Protein AF-A0A2D6QDE5-F1 (afdb_monomer)

Radius of gyration: 16.66 Å; Cα contacts (8 Å, |Δi|>4): 414; chains: 1; bounding box: 38×35×53 Å

Secondary structure (DSSP, 8-state):
------SSS--EEEEEEEEEEEEEEPPP-TTSEEEEEEEEEEES-SS---SSS--EEEEEEEEEEEEEEE-S--BTTBEEEEEEEEEEEEEEEESSTTSPPEEEEEEEEEEEEEEEETTEEEEEEEEEEEEEEETTTEEEEEEEEEEEEEEEEE-

pLDDT: mean 75.13, std 19.08, range [24.75, 96.81]

Solvent-accessible surface area (backbone atoms only — not comparable to full-atom values): 8007 Å² total; per-residue (Å²): 137,86,90,80,80,76,98,70,83,63,75,52,61,40,51,66,35,72,28,39,33,47,31,42,36,44,69,68,44,98,82,32,40,23,47,37,38,35,44,32,42,27,75,53,71,89,51,60,52,84,71,98,57,65,35,52,42,57,36,38,41,37,41,34,44,35,41,34,35,42,52,88,63,65,60,95,64,45,41,39,34,42,32,42,38,42,30,43,38,36,42,33,37,20,72,39,92,92,50,80,64,47,69,35,64,29,58,21,46,31,43,34,42,34,40,31,45,87,47,41,35,40,33,43,34,41,34,35,80,18,67,31,60,41,93,88,76,40,75,30,59,39,36,44,36,34,30,36,48,31,42,51,46,80,103

Nearest PDB structures (foldseek):
  1nqg-assembly1_A  TM=3.562E-01  e=5.447E+00  Escherichia coli
  3m8d-assembly1_A  TM=2.987E-01  e=7.776E+00  Escherichia coli

Sequence (155 aa):
MFGVQDGSHGDVSAIARPVTGINLLGKECKSGLQGAVSLYLSGQDFGGLNEGNVTTDTSSLSATTGMRWNTSITDGAARPFIGAGLALQHLDIEFSPGVASEESSAIGLYLEIGVRFGDVHLACRRIGGMDMEFATTGEVAAVLDQFLVGWTLGF

Mean predicted aligned error: 9.73 Å

Structure (mmCIF, N/CA/C/O backbone):
data_AF-A0A2D6QDE5-F1
#
_entry.id   AF-A0A2D6QDE5-F1
#
loop_
_atom_site.group_PDB
_atom_site.id
_atom_site.type_symbol
_atom_site.label_atom_id
_atom_site.label_alt_id
_atom_site.label_comp_id
_atom_site.label_asym_id
_atom_site.label_entity_id
_atom_site.label_seq_id
_atom_site.pdbx_PDB_ins_code
_atom_site.Cartn_x
_atom_site.Cartn_y
_atom_site.Cartn_z
_atom_site.occupancy
_atom_site.B_iso_or_equiv
_atom_site.auth_seq_id
_atom_site.auth_comp_id
_atom_site.auth_asym_id
_atom_site.auth_atom_id
_atom_site.pdbx_PDB_model_num
ATOM 1 N N . MET A 1 1 ? -6.553 21.032 -7.235 1.00 26.62 1 MET A N 1
ATOM 2 C CA . MET A 1 1 ? -5.586 21.769 -6.399 1.00 26.62 1 MET A CA 1
ATOM 3 C C . MET A 1 1 ? -4.265 21.022 -6.509 1.00 26.62 1 MET A C 1
ATOM 5 O O . MET A 1 1 ? -4.209 19.889 -6.066 1.00 26.62 1 MET A O 1
ATOM 9 N N . PHE A 1 2 ? -3.323 21.634 -7.234 1.00 25.39 2 PHE A N 1
ATOM 10 C CA . PHE A 1 2 ? -1.879 21.375 -7.378 1.00 25.39 2 PHE A CA 1
ATOM 11 C C . PHE A 1 2 ? -1.371 19.924 -7.478 1.00 25.39 2 PHE A C 1
ATOM 13 O O . PHE A 1 2 ? -0.931 19.347 -6.493 1.00 25.39 2 PHE A O 1
ATOM 20 N N . GLY A 1 3 ? -1.314 19.405 -8.708 1.00 24.75 3 GLY A N 1
ATOM 21 C CA . GLY A 1 3 ? -0.182 18.585 -9.141 1.00 24.75 3 GLY A CA 1
ATOM 22 C C . GLY A 1 3 ? 0.759 19.507 -9.910 1.00 24.75 3 GLY A C 1
ATOM 23 O O . GLY A 1 3 ? 0.471 19.859 -11.049 1.00 24.75 3 GLY A O 1
ATOM 24 N N . VAL A 1 4 ? 1.799 20.000 -9.244 1.00 31.61 4 VAL A N 1
ATOM 25 C CA . VAL A 1 4 ? 2.963 20.598 -9.904 1.00 31.61 4 VAL A CA 1
ATOM 26 C C . VAL A 1 4 ? 4.103 19.652 -9.587 1.00 31.61 4 VAL A C 1
ATOM 28 O O . VAL A 1 4 ? 4.432 19.483 -8.415 1.00 31.61 4 VAL A O 1
ATOM 31 N N . GLN A 1 5 ? 4.672 19.043 -10.617 1.00 37.34 5 GLN A N 1
ATOM 32 C CA . GLN A 1 5 ? 6.009 18.481 -10.547 1.00 37.34 5 GLN A CA 1
ATOM 33 C C . GLN A 1 5 ? 6.827 19.163 -11.637 1.00 37.34 5 GLN A C 1
ATOM 35 O O . GLN A 1 5 ? 6.379 19.315 -12.771 1.00 37.34 5 GLN A O 1
ATOM 40 N N . ASP A 1 6 ? 7.949 19.718 -11.194 1.00 34.03 6 ASP A N 1
ATOM 41 C CA . ASP A 1 6 ? 8.924 20.448 -11.987 1.00 34.03 6 ASP A CA 1
ATOM 42 C C . ASP A 1 6 ? 9.722 19.432 -12.807 1.00 34.03 6 ASP A C 1
ATOM 44 O O . ASP A 1 6 ? 10.208 18.441 -12.261 1.00 34.03 6 ASP A O 1
ATOM 48 N N . GLY A 1 7 ? 9.812 19.665 -14.115 1.00 36.09 7 GLY A N 1
ATOM 49 C CA . GLY A 1 7 ? 10.424 18.787 -15.109 1.00 36.09 7 GLY A CA 1
ATOM 50 C C . GLY A 1 7 ? 11.948 18.723 -15.009 1.00 36.09 7 GLY A C 1
ATOM 51 O O . GLY A 1 7 ? 12.652 19.001 -15.980 1.00 36.09 7 GLY A O 1
ATOM 52 N N . SER A 1 8 ? 12.482 18.340 -13.850 1.00 33.78 8 SER A N 1
ATOM 53 C CA . SER A 1 8 ? 13.897 18.020 -13.697 1.00 33.78 8 SER A CA 1
ATOM 54 C C . SER A 1 8 ? 14.070 16.718 -12.914 1.00 33.78 8 SER A C 1
ATOM 56 O O . SER A 1 8 ? 13.897 16.668 -11.705 1.00 33.78 8 SER A O 1
ATOM 58 N N . HIS A 1 9 ? 14.433 15.668 -13.655 1.00 35.47 9 HIS A N 1
ATOM 59 C CA . HIS A 1 9 ? 14.906 14.364 -13.179 1.00 35.47 9 HIS A CA 1
ATOM 60 C C . HIS A 1 9 ? 13.882 13.448 -12.478 1.00 35.47 9 HIS A C 1
ATOM 62 O O . HIS A 1 9 ? 13.816 13.383 -11.260 1.00 35.47 9 HIS A O 1
ATOM 68 N N . GLY A 1 10 ? 13.200 12.612 -13.270 1.00 39.09 10 GLY A N 1
ATOM 69 C CA . GLY A 1 10 ? 12.924 11.217 -12.884 1.00 39.09 10 GLY A CA 1
ATOM 70 C C . GLY A 1 10 ? 11.825 10.947 -11.855 1.00 39.09 10 GLY A C 1
ATOM 71 O O . GLY A 1 10 ? 11.669 9.796 -11.459 1.00 39.09 10 GLY A O 1
ATOM 72 N N . ASP A 1 11 ? 11.044 11.944 -11.451 1.00 39.59 11 ASP A N 1
ATOM 73 C CA . ASP A 1 11 ? 9.929 11.729 -10.533 1.00 39.59 11 ASP A CA 1
ATOM 74 C C . ASP A 1 11 ? 8.745 11.042 -11.240 1.00 39.59 11 ASP A C 1
ATOM 76 O O . ASP A 1 11 ? 7.884 11.670 -11.857 1.00 39.59 11 ASP A O 1
ATOM 80 N N . VAL A 1 12 ? 8.678 9.719 -11.116 1.00 46.12 12 VAL A N 1
ATOM 81 C CA . VAL A 1 12 ? 7.527 8.919 -11.544 1.00 46.12 12 VAL A CA 1
ATOM 82 C C . VAL A 1 12 ? 6.446 9.024 -10.464 1.00 46.12 12 VAL A C 1
ATOM 84 O O . VAL A 1 12 ? 6.412 8.210 -9.543 1.00 46.12 12 VAL A O 1
ATOM 87 N N . SER A 1 13 ? 5.576 10.041 -10.532 1.00 43.25 13 SER A N 1
ATOM 88 C CA . SER A 1 13 ? 4.377 10.108 -9.684 1.00 43.25 13 SER A CA 1
ATOM 89 C C . SER A 1 13 ? 3.215 9.372 -10.349 1.00 43.25 13 SER A C 1
ATOM 91 O O . SER A 1 13 ? 2.567 9.846 -11.281 1.00 43.25 13 SER A O 1
ATOM 93 N N . ALA A 1 14 ? 2.948 8.158 -9.874 1.00 45.97 14 ALA A N 1
ATOM 94 C CA . ALA A 1 14 ? 1.769 7.421 -10.301 1.00 45.97 14 ALA A CA 1
ATOM 95 C C . ALA A 1 14 ? 0.510 8.024 -9.669 1.00 45.97 14 ALA A C 1
ATOM 97 O O . ALA A 1 14 ? 0.407 8.128 -8.445 1.00 45.97 14 ALA A O 1
ATOM 98 N N . ILE A 1 15 ? -0.464 8.393 -10.508 1.00 47.59 15 ILE A N 1
ATOM 99 C CA . ILE A 1 15 ? -1.834 8.695 -10.081 1.00 47.59 15 ILE A CA 1
ATOM 100 C C . ILE A 1 15 ? -2.339 7.523 -9.227 1.00 47.59 15 ILE A C 1
ATOM 102 O O . ILE A 1 15 ? -2.069 6.366 -9.543 1.00 47.59 15 ILE A O 1
ATOM 106 N N . ALA A 1 16 ? -3.051 7.836 -8.138 1.00 53.41 16 ALA A N 1
ATOM 107 C CA . ALA A 1 16 ? -3.539 6.886 -7.137 1.00 53.41 16 ALA A CA 1
ATOM 108 C C . ALA A 1 16 ? -4.070 5.578 -7.761 1.00 53.41 16 ALA A C 1
ATOM 110 O O . ALA A 1 16 ? -5.191 5.531 -8.270 1.00 53.41 16 ALA A O 1
ATOM 111 N N . ARG A 1 17 ? -3.264 4.509 -7.710 1.00 63.62 17 ARG A N 1
ATOM 112 C CA . ARG A 1 17 ? -3.593 3.215 -8.333 1.00 63.62 17 ARG A CA 1
ATOM 113 C C . ARG A 1 17 ? -4.556 2.430 -7.439 1.00 63.62 17 ARG A C 1
ATOM 115 O O . ARG A 1 17 ? -4.223 2.261 -6.265 1.00 63.62 17 ARG A O 1
ATOM 122 N N . PRO A 1 18 ? -5.706 1.923 -7.920 1.00 65.94 18 PRO A N 1
ATOM 123 C CA . PRO A 1 18 ? -6.541 1.032 -7.131 1.00 65.94 18 PRO A CA 1
ATOM 124 C C . PRO A 1 18 ? -5.850 -0.327 -6.990 1.00 65.94 18 PRO A C 1
ATOM 126 O O . PRO A 1 18 ? -5.707 -1.071 -7.953 1.00 65.94 18 PRO A O 1
ATOM 129 N N . VAL A 1 19 ? -5.432 -0.664 -5.777 1.00 76.62 19 VAL A N 1
ATOM 130 C CA . VAL A 1 19 ? -4.803 -1.940 -5.449 1.00 76.62 19 VAL A CA 1
ATOM 131 C C . VAL A 1 19 ? -5.746 -2.714 -4.540 1.00 76.62 19 VAL A C 1
ATOM 133 O O . VAL A 1 19 ? -6.263 -2.175 -3.556 1.00 76.62 19 VAL A O 1
ATOM 136 N N . THR A 1 20 ? -5.985 -3.985 -4.858 1.00 84.12 20 THR A N 1
ATOM 137 C CA . THR A 1 20 ? -6.841 -4.849 -4.044 1.00 84.12 20 THR A CA 1
ATOM 138 C C . THR A 1 20 ? -6.040 -5.911 -3.322 1.00 84.12 20 THR A C 1
ATOM 140 O O . THR A 1 20 ? -5.025 -6.381 -3.829 1.00 84.12 20 THR A O 1
ATOM 143 N N . GLY A 1 21 ? -6.441 -6.269 -2.105 1.00 87.94 21 GLY A N 1
ATOM 144 C CA . GLY A 1 21 ? -5.593 -7.128 -1.298 1.00 87.94 21 GLY A CA 1
ATOM 145 C C . GLY A 1 21 ? -6.197 -7.674 -0.022 1.00 87.94 21 GLY A C 1
ATOM 146 O O . GLY A 1 21 ? -7.342 -7.402 0.351 1.00 87.94 21 GLY A O 1
ATOM 147 N N . ILE A 1 22 ? -5.365 -8.452 0.656 1.00 89.69 22 ILE A N 1
ATOM 148 C CA . ILE A 1 22 ? -5.643 -9.030 1.964 1.00 89.69 22 ILE A CA 1
ATOM 149 C C . ILE A 1 22 ? -4.719 -8.362 2.970 1.00 89.69 22 ILE A C 1
ATOM 151 O O . ILE A 1 22 ? -3.531 -8.152 2.723 1.00 89.69 22 ILE A O 1
ATOM 155 N N . ASN A 1 23 ? -5.275 -8.050 4.129 1.00 89.81 23 ASN A N 1
ATOM 156 C CA . ASN A 1 23 ? -4.557 -7.485 5.245 1.00 89.81 23 ASN A CA 1
ATOM 157 C C . ASN A 1 23 ? -4.773 -8.343 6.494 1.00 89.81 23 ASN A C 1
ATOM 159 O O . ASN A 1 23 ? -5.903 -8.602 6.901 1.00 89.81 23 ASN A O 1
ATOM 163 N N . LEU A 1 24 ? -3.679 -8.757 7.109 1.00 89.44 24 LEU A N 1
ATOM 164 C CA . LEU A 1 24 ? -3.636 -9.508 8.347 1.00 89.44 24 LEU A CA 1
ATOM 165 C C . LEU A 1 24 ? -3.327 -8.532 9.481 1.00 89.44 24 LEU A C 1
ATOM 167 O O . LEU A 1 24 ? -2.264 -7.906 9.500 1.00 89.44 24 LEU A O 1
ATOM 171 N N . LEU A 1 25 ? -4.261 -8.393 10.420 1.00 89.50 25 LEU A N 1
ATOM 172 C CA . LEU A 1 25 ? -4.090 -7.524 11.583 1.00 89.50 25 LEU A CA 1
ATOM 173 C C . LEU A 1 25 ? -3.827 -8.352 12.829 1.00 89.50 25 LEU A C 1
ATOM 175 O O . LEU A 1 25 ? -4.593 -9.258 13.150 1.00 89.50 25 LEU A O 1
ATOM 179 N N . GLY A 1 26 ? -2.767 -7.986 13.543 1.00 87.69 26 GLY A N 1
ATOM 180 C CA . GLY A 1 26 ? -2.507 -8.511 14.873 1.00 87.69 26 GLY A CA 1
ATOM 181 C C . GLY A 1 26 ? -3.468 -7.935 15.912 1.00 87.69 26 GLY A C 1
ATOM 182 O O . GLY A 1 26 ? -4.225 -6.993 15.662 1.00 87.69 26 GLY A O 1
ATOM 183 N N . LYS A 1 27 ? -3.393 -8.481 17.126 1.00 88.38 27 LYS A N 1
ATOM 184 C CA . LYS A 1 27 ? -4.219 -8.038 18.249 1.00 88.38 27 LYS A CA 1
ATOM 185 C C . LYS A 1 27 ? -4.014 -6.554 18.559 1.00 88.38 27 LYS A C 1
ATOM 187 O O . LYS A 1 27 ? -2.900 -6.105 18.827 1.00 88.38 27 LYS A O 1
ATOM 192 N N . GLU A 1 28 ? -5.122 -5.826 18.605 1.00 87.81 28 GLU A N 1
ATOM 193 C CA . GLU A 1 28 ? -5.150 -4.424 19.004 1.00 87.81 28 GLU A CA 1
ATOM 194 C C . GLU A 1 28 ? -4.793 -4.272 20.491 1.00 87.81 28 GLU A C 1
ATOM 196 O O . GLU A 1 28 ? -5.364 -4.936 21.366 1.00 87.81 28 GLU A O 1
ATOM 201 N N . CYS A 1 29 ? -3.826 -3.404 20.788 1.00 86.06 29 CYS A N 1
ATOM 202 C CA . CYS A 1 29 ? -3.456 -3.076 22.158 1.00 86.06 29 CYS A CA 1
ATOM 203 C C . CYS A 1 29 ? -4.308 -1.916 22.706 1.00 86.06 29 CYS A C 1
ATOM 205 O O . CYS A 1 29 ? -5.084 -1.289 21.989 1.00 86.06 29 CYS A O 1
ATOM 207 N N . LYS A 1 30 ? -4.156 -1.591 23.997 1.00 84.38 30 LYS A N 1
ATOM 208 C CA . LYS A 1 30 ? -4.986 -0.578 24.681 1.00 84.38 30 LYS A CA 1
ATOM 209 C C . LYS A 1 30 ? -4.940 0.819 24.053 1.00 84.38 30 LYS A C 1
ATOM 211 O O . LYS A 1 30 ? -5.879 1.580 24.244 1.00 84.38 30 LYS A O 1
ATOM 216 N N . SER A 1 31 ? -3.862 1.170 23.352 1.00 84.06 31 SER A N 1
ATOM 217 C CA . SER A 1 31 ? -3.744 2.463 22.671 1.00 84.06 31 SER A CA 1
ATOM 218 C C . SER A 1 31 ? -4.397 2.483 21.287 1.00 84.06 31 SER A C 1
ATOM 220 O O . SER A 1 31 ? -4.391 3.531 20.654 1.00 84.06 31 SER A O 1
ATOM 222 N N . GLY A 1 32 ? -4.940 1.359 20.807 1.00 86.50 32 GLY A N 1
ATOM 223 C CA . GLY A 1 32 ? -5.475 1.210 19.452 1.00 86.50 32 GLY A CA 1
ATOM 224 C C . GLY A 1 32 ? -4.425 0.830 18.404 1.00 86.50 32 GLY A C 1
ATOM 225 O O . GLY A 1 32 ? -4.719 0.833 17.209 1.00 86.50 32 GLY A O 1
ATOM 226 N N . LEU A 1 33 ? -3.188 0.546 18.829 1.00 90.88 33 LEU A N 1
ATOM 227 C CA . LEU A 1 33 ? -2.094 0.137 17.949 1.00 90.88 33 LEU A CA 1
ATOM 228 C C . LEU A 1 33 ? -2.170 -1.367 17.648 1.00 90.88 33 LEU A C 1
ATOM 230 O O . LEU A 1 33 ? -2.425 -2.177 18.542 1.00 90.88 33 LEU A O 1
ATOM 234 N N . GLN A 1 34 ? -1.896 -1.733 16.401 1.00 92.12 34 GLN A N 1
ATOM 235 C CA . GLN A 1 34 ? -1.847 -3.112 15.917 1.00 92.12 34 GLN A CA 1
ATOM 236 C C . GLN A 1 34 ? -0.739 -3.272 14.870 1.00 92.12 34 GLN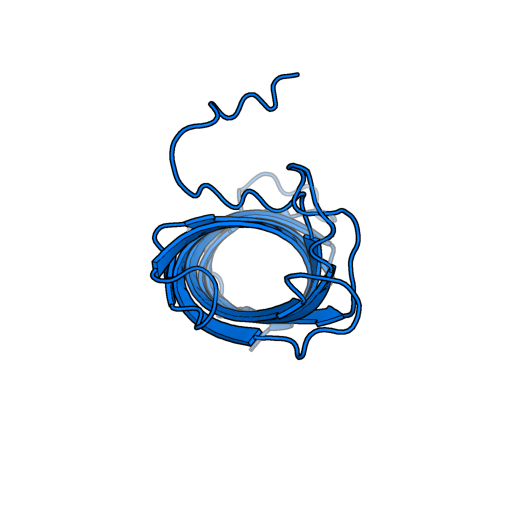 A C 1
ATOM 238 O O . GLN A 1 34 ? -0.459 -2.349 14.102 1.00 92.12 34 GLN A O 1
ATOM 243 N N . GLY A 1 35 ? -0.122 -4.453 14.826 1.00 92.56 35 GLY A N 1
ATOM 244 C CA . GLY A 1 35 ? 0.723 -4.846 13.699 1.00 92.56 35 GLY A CA 1
ATOM 245 C C . GLY A 1 35 ? -0.138 -5.164 12.477 1.00 92.56 35 GLY A C 1
ATOM 246 O O . GLY A 1 35 ? -1.235 -5.706 12.625 1.00 92.56 35 GLY A O 1
ATOM 247 N N . ALA A 1 36 ? 0.349 -4.827 11.289 1.00 92.50 36 ALA A N 1
ATOM 248 C CA . ALA A 1 36 ? -0.326 -5.089 10.026 1.00 92.50 36 ALA A CA 1
ATOM 249 C C .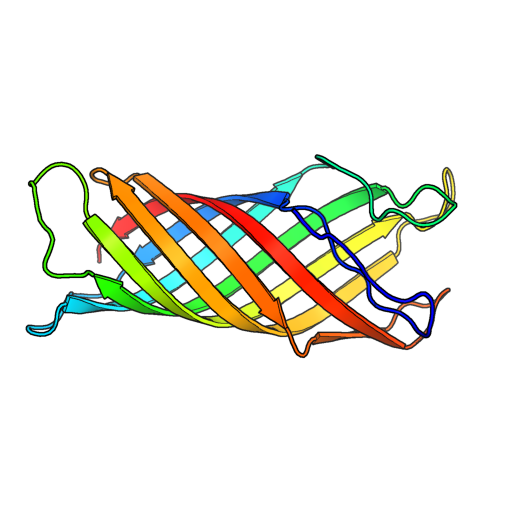 ALA A 1 36 ? 0.653 -5.705 9.025 1.00 92.50 36 ALA A C 1
ATOM 251 O O . ALA A 1 36 ? 1.749 -5.183 8.822 1.00 92.50 36 ALA A O 1
ATOM 252 N N . VAL A 1 37 ? 0.234 -6.795 8.389 1.00 93.81 37 VAL A N 1
ATOM 253 C CA . VAL A 1 37 ? 0.918 -7.394 7.240 1.00 93.81 37 VAL A CA 1
ATOM 254 C C . VAL A 1 37 ? -0.083 -7.458 6.107 1.00 93.81 37 VAL A C 1
ATOM 256 O O . 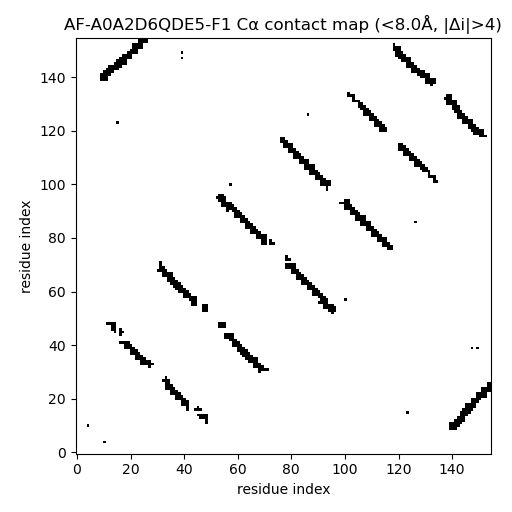VAL A 1 37 ? -1.202 -7.916 6.307 1.00 93.81 37 VAL A O 1
ATOM 259 N N . SER A 1 38 ? 0.280 -7.006 4.918 1.00 92.31 38 SER A N 1
ATOM 260 C CA . SER A 1 38 ? -0.664 -6.976 3.807 1.00 92.31 38 SER A CA 1
ATOM 261 C C . SER A 1 38 ? -0.022 -7.393 2.499 1.00 92.31 38 SER A C 1
ATOM 263 O O . SER A 1 38 ? 1.167 -7.172 2.283 1.00 92.31 38 SER A O 1
ATOM 265 N N . LEU A 1 39 ? -0.848 -7.943 1.617 1.00 91.81 39 LEU A N 1
ATOM 266 C CA . LEU A 1 39 ? -0.506 -8.240 0.238 1.00 91.81 39 LEU A CA 1
ATOM 267 C C . LEU A 1 39 ? -1.548 -7.585 -0.660 1.00 91.81 39 LEU A C 1
ATOM 269 O O . LEU A 1 39 ? -2.741 -7.851 -0.499 1.00 91.81 39 LEU A O 1
ATOM 273 N N . TYR A 1 40 ? -1.101 -6.755 -1.594 1.00 88.06 40 TYR A N 1
ATOM 274 C CA . TYR A 1 40 ? -1.956 -6.078 -2.555 1.00 88.06 40 TYR A CA 1
ATOM 275 C C . TYR A 1 40 ? -1.474 -6.319 -3.985 1.00 88.06 40 TYR A C 1
ATOM 277 O O . TYR A 1 40 ? -0.275 -6.375 -4.252 1.00 88.06 40 TYR A O 1
ATOM 285 N N . LEU A 1 41 ? -2.434 -6.447 -4.892 1.00 86.19 41 LEU A N 1
ATOM 286 C CA . LEU A 1 41 ? -2.260 -6.689 -6.316 1.00 86.19 41 LEU A CA 1
ATOM 287 C C . LEU A 1 41 ? -3.023 -5.622 -7.105 1.00 86.19 41 LEU A C 1
ATOM 289 O O . LEU A 1 41 ? -4.158 -5.276 -6.764 1.00 86.19 41 LEU A O 1
ATOM 293 N N . SER A 1 42 ? -2.417 -5.136 -8.181 1.00 77.44 42 SER A N 1
ATOM 294 C CA . SER A 1 42 ? -3.090 -4.313 -9.186 1.00 77.44 42 SER A CA 1
ATOM 295 C C . SER A 1 42 ? -2.908 -4.969 -10.546 1.00 77.44 42 SER A C 1
ATOM 297 O O . SER A 1 42 ? -1.774 -5.225 -10.951 1.00 77.44 42 SER A O 1
ATOM 299 N N . GLY A 1 43 ? -4.013 -5.227 -11.246 1.00 63.06 43 GLY A N 1
ATOM 300 C CA . GLY A 1 43 ? -3.999 -5.527 -12.679 1.00 63.06 43 GLY A CA 1
ATOM 301 C C . GLY A 1 43 ? -4.275 -4.248 -13.465 1.00 63.06 43 GLY A C 1
ATOM 302 O O . GLY A 1 43 ? -5.125 -3.487 -13.018 1.00 63.06 43 GLY A O 1
ATOM 303 N N . GLN A 1 44 ? -3.521 -4.029 -14.549 1.00 57.66 44 GLN A N 1
ATOM 304 C CA . GLN A 1 44 ? -3.637 -2.988 -15.588 1.00 57.66 44 GLN A CA 1
ATOM 305 C C . GLN A 1 44 ? -4.326 -1.651 -15.230 1.00 57.66 44 GLN A C 1
ATOM 307 O O . GLN A 1 44 ? -5.518 -1.594 -14.952 1.00 57.66 44 GLN A O 1
ATOM 312 N N . ASP A 1 45 ? -3.527 -0.586 -15.341 1.00 54.78 45 ASP A N 1
ATOM 313 C CA . ASP A 1 45 ? -3.819 0.849 -15.508 1.00 54.78 45 ASP A CA 1
ATOM 314 C C . ASP A 1 45 ? -5.204 1.432 -15.099 1.00 54.78 45 ASP A C 1
ATOM 316 O O . ASP A 1 45 ? -6.254 1.104 -15.650 1.00 54.78 45 ASP A O 1
ATOM 320 N N . PHE A 1 46 ? -5.169 2.439 -14.212 1.00 49.41 46 PHE A N 1
ATOM 321 C CA . PHE A 1 46 ? -6.251 3.420 -13.987 1.00 49.41 46 PHE A CA 1
ATOM 322 C C . PHE A 1 46 ? -5.764 4.883 -14.095 1.00 49.41 46 PHE A C 1
ATOM 324 O O . PHE A 1 46 ? -6.401 5.793 -13.560 1.00 49.41 46 PHE A O 1
ATOM 331 N N . GLY A 1 47 ? -4.666 5.143 -14.805 1.00 42.28 47 GLY A N 1
ATOM 332 C CA . GLY A 1 47 ? -4.233 6.493 -15.151 1.00 42.28 47 GLY A CA 1
ATOM 333 C C . GLY A 1 47 ? -2.720 6.664 -15.147 1.00 42.28 47 GLY A C 1
ATOM 334 O O . GLY A 1 47 ? -2.157 7.094 -14.147 1.00 42.28 47 GLY A O 1
ATOM 335 N N . GLY A 1 48 ? -2.111 6.377 -16.296 1.00 43.94 48 GLY A N 1
ATOM 336 C CA . GLY A 1 48 ? -0.939 7.013 -16.903 1.00 43.94 48 GLY A CA 1
ATOM 337 C C . GLY A 1 48 ? -0.020 7.868 -16.025 1.00 43.94 48 GLY A C 1
ATOM 338 O O . GLY A 1 48 ? -0.375 8.966 -15.588 1.00 43.94 48 GLY A O 1
ATOM 339 N N . LEU A 1 49 ? 1.226 7.407 -15.923 1.00 47.31 49 LEU A N 1
ATOM 340 C CA . LEU A 1 49 ? 2.405 8.242 -15.714 1.00 47.31 49 LEU A CA 1
ATOM 341 C C . LEU A 1 49 ? 2.424 9.322 -16.811 1.00 47.31 49 LEU A C 1
ATOM 343 O O . LEU A 1 49 ? 2.701 9.045 -17.975 1.00 47.31 49 LEU A O 1
ATOM 347 N N . ASN A 1 50 ? 2.027 10.551 -16.482 1.00 42.03 50 ASN A N 1
ATOM 348 C CA . ASN A 1 50 ? 1.979 11.633 -17.462 1.00 42.03 50 ASN A CA 1
ATOM 349 C C . ASN A 1 50 ? 3.312 12.382 -17.495 1.00 42.03 50 ASN A C 1
ATOM 351 O O . ASN A 1 50 ? 3.511 13.298 -16.708 1.00 42.03 50 ASN A O 1
ATOM 355 N N . GLU A 1 51 ? 4.145 12.057 -18.485 1.00 38.00 51 GLU A N 1
ATOM 356 C CA . GLU A 1 51 ? 4.776 13.051 -19.361 1.00 38.00 51 GLU A CA 1
ATOM 357 C C . GLU A 1 51 ? 5.127 12.415 -20.722 1.00 38.00 51 GLU A C 1
ATOM 359 O O . GLU A 1 51 ? 6.055 11.628 -20.867 1.00 38.00 51 GLU A O 1
ATOM 364 N N . GLY A 1 52 ? 4.370 12.772 -21.762 1.00 41.81 52 GLY A N 1
ATOM 365 C CA . GLY A 1 52 ? 4.870 12.801 -23.142 1.00 41.81 52 GLY A CA 1
ATOM 366 C C . GLY A 1 52 ? 4.981 11.496 -23.938 1.00 41.81 52 GLY A C 1
ATOM 367 O O . GLY A 1 52 ? 5.018 11.591 -25.164 1.00 41.81 52 GLY A O 1
ATOM 368 N N . ASN A 1 53 ? 4.981 10.305 -23.338 1.00 38.91 53 ASN A N 1
ATOM 369 C CA . ASN A 1 53 ? 4.791 9.065 -24.096 1.00 38.91 53 ASN A CA 1
ATOM 370 C C . ASN A 1 53 ? 4.366 7.904 -23.188 1.00 38.91 53 ASN A C 1
ATOM 372 O O . ASN A 1 53 ? 5.001 7.614 -22.182 1.00 38.91 53 ASN A O 1
ATOM 376 N N . VAL A 1 54 ? 3.259 7.283 -23.586 1.00 45.00 54 VAL A N 1
ATOM 377 C CA . VAL A 1 54 ? 2.594 6.091 -23.043 1.00 45.00 54 VAL A CA 1
ATOM 378 C C . VAL A 1 54 ? 3.500 5.177 -22.208 1.00 45.00 54 VAL A C 1
ATOM 380 O O . VAL A 1 54 ? 4.368 4.502 -22.752 1.00 45.00 54 VAL A O 1
ATOM 383 N N . THR A 1 55 ? 3.219 5.104 -20.907 1.00 48.28 55 THR A N 1
ATOM 384 C CA . THR A 1 55 ? 3.734 4.074 -19.999 1.00 48.28 55 THR A CA 1
ATOM 385 C C . THR A 1 55 ? 2.545 3.352 -19.377 1.00 48.28 55 THR A C 1
ATOM 387 O O . THR A 1 55 ? 1.886 3.879 -18.480 1.00 48.28 55 THR A O 1
ATOM 390 N N . THR A 1 56 ? 2.207 2.181 -19.908 1.00 53.12 56 THR A N 1
ATOM 391 C CA . THR A 1 56 ? 1.187 1.302 -19.330 1.00 53.12 56 THR A CA 1
ATOM 392 C C . THR A 1 56 ? 1.866 0.408 -18.299 1.00 53.12 56 THR A C 1
ATOM 394 O O . THR A 1 56 ? 2.662 -0.454 -18.656 1.00 53.12 56 THR A O 1
ATOM 397 N N . ASP A 1 57 ? 1.580 0.595 -17.009 1.00 55.12 57 ASP A N 1
ATOM 398 C CA . ASP A 1 57 ? 1.946 -0.410 -16.006 1.00 55.12 57 ASP A CA 1
ATOM 399 C C . ASP A 1 57 ? 1.069 -1.649 -16.232 1.00 55.12 57 ASP A C 1
ATOM 401 O O . ASP A 1 57 ? -0.162 -1.595 -16.090 1.00 55.12 57 ASP A O 1
ATOM 405 N N . THR A 1 58 ? 1.683 -2.774 -16.590 1.00 59.34 58 THR A N 1
ATOM 406 C CA . THR A 1 58 ? 0.957 -4.017 -16.862 1.00 59.34 58 THR A CA 1
ATOM 407 C C . THR A 1 58 ? 0.420 -4.609 -15.560 1.00 59.34 58 THR A C 1
ATOM 409 O O . THR A 1 58 ? -0.731 -5.061 -15.500 1.00 59.34 58 THR A O 1
ATOM 412 N N . SER A 1 59 ? 1.228 -4.578 -14.492 1.00 72.50 59 SER A N 1
ATOM 413 C CA . SER A 1 59 ? 0.843 -5.086 -13.174 1.00 72.50 59 SER A CA 1
ATOM 414 C C . SER A 1 59 ? 1.706 -4.541 -12.029 1.00 72.50 59 SER A C 1
ATOM 416 O O . SER A 1 59 ? 2.799 -4.010 -12.223 1.00 72.50 59 SER A O 1
ATOM 418 N N . SER A 1 60 ? 1.207 -4.664 -10.794 1.00 79.19 60 SER A N 1
ATOM 419 C CA . SER A 1 60 ? 2.045 -4.453 -9.613 1.00 79.19 60 SER A CA 1
ATOM 420 C C . SER A 1 60 ? 1.666 -5.356 -8.447 1.00 79.19 60 SER A C 1
ATOM 422 O O . SER A 1 60 ? 0.496 -5.706 -8.255 1.00 79.19 60 SER A O 1
ATOM 424 N N . LEU A 1 61 ? 2.674 -5.691 -7.644 1.00 85.50 61 LEU A N 1
ATOM 425 C CA . LEU A 1 61 ? 2.537 -6.453 -6.410 1.00 85.50 61 LEU A CA 1
ATOM 426 C C . LEU A 1 61 ? 3.186 -5.683 -5.261 1.00 85.50 61 LEU A C 1
ATOM 428 O O . LEU A 1 61 ? 4.338 -5.265 -5.349 1.00 85.50 61 LEU A O 1
ATOM 432 N N . SER A 1 62 ? 2.437 -5.509 -4.175 1.00 88.12 62 SER A N 1
ATOM 433 C CA . SER A 1 62 ? 2.888 -4.815 -2.972 1.00 88.12 62 SER A CA 1
ATOM 434 C C . SER A 1 62 ? 2.745 -5.721 -1.758 1.00 88.12 62 SER A C 1
ATOM 436 O O . SER A 1 62 ? 1.633 -6.120 -1.403 1.00 88.12 62 SER A O 1
ATOM 438 N N . ALA A 1 63 ? 3.856 -6.028 -1.098 1.00 93.31 63 ALA A N 1
ATOM 439 C CA . ALA A 1 63 ? 3.864 -6.697 0.196 1.00 93.31 63 ALA A CA 1
ATOM 440 C C . ALA A 1 63 ? 4.289 -5.695 1.270 1.00 93.31 63 ALA A C 1
ATOM 442 O O . ALA A 1 63 ? 5.356 -5.091 1.173 1.00 93.31 63 ALA A O 1
ATOM 443 N N . THR A 1 64 ? 3.470 -5.510 2.305 1.00 94.31 64 THR A N 1
ATOM 444 C CA . THR A 1 64 ? 3.729 -4.508 3.346 1.00 94.31 64 THR A CA 1
ATOM 445 C C . THR A 1 64 ? 3.746 -5.097 4.737 1.00 94.31 64 THR A C 1
ATOM 447 O O . THR A 1 64 ? 2.958 -5.986 5.053 1.00 94.31 64 THR A O 1
ATOM 450 N N . THR A 1 65 ? 4.597 -4.538 5.590 1.00 96.44 65 THR A N 1
ATOM 451 C CA . THR A 1 65 ? 4.620 -4.806 7.028 1.00 96.44 65 THR A CA 1
ATOM 452 C C . THR A 1 65 ? 4.759 -3.496 7.786 1.00 96.44 65 THR A C 1
ATOM 454 O O . THR A 1 65 ? 5.545 -2.628 7.401 1.00 96.44 65 THR A O 1
ATOM 457 N N . GLY A 1 66 ? 3.986 -3.319 8.852 1.00 95.69 66 GLY A N 1
ATOM 458 C CA . GLY A 1 66 ? 3.983 -2.066 9.588 1.00 95.69 66 GLY A CA 1
ATOM 459 C C . GLY A 1 66 ? 3.054 -2.050 10.787 1.00 95.69 66 GLY A C 1
ATOM 460 O O . GLY A 1 66 ? 2.606 -3.083 11.289 1.00 95.69 66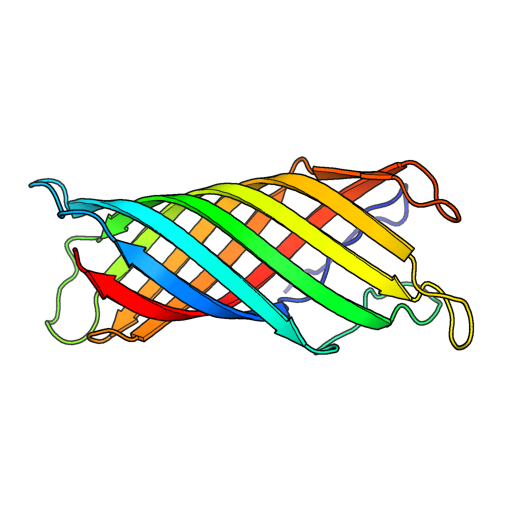 GLY A O 1
ATOM 461 N N . MET A 1 67 ? 2.774 -0.841 11.255 1.00 95.25 67 MET A N 1
ATOM 462 C CA . MET A 1 67 ? 1.866 -0.583 12.363 1.00 95.25 67 MET A CA 1
ATOM 463 C C . MET A 1 67 ? 0.683 0.248 11.885 1.00 95.25 67 MET A C 1
ATOM 465 O O . MET A 1 67 ? 0.844 1.150 11.066 1.00 95.25 67 MET A O 1
ATOM 469 N N . ARG A 1 68 ? -0.498 -0.029 12.439 1.00 93.38 68 ARG A N 1
ATOM 470 C CA . ARG A 1 68 ? -1.704 0.789 12.285 1.00 93.38 68 ARG A CA 1
ATOM 471 C C . ARG A 1 68 ? -2.198 1.239 13.646 1.00 93.38 68 ARG A C 1
ATOM 473 O O . ARG A 1 68 ? -2.210 0.461 14.595 1.00 93.38 68 ARG A O 1
ATOM 480 N N . TRP A 1 69 ? -2.649 2.477 13.723 1.00 92.56 69 TRP A N 1
ATOM 481 C CA . TRP A 1 69 ? -3.288 3.056 14.887 1.00 92.56 69 TRP A CA 1
ATOM 482 C C . TRP A 1 69 ? -4.736 3.399 14.547 1.00 92.56 69 TRP A C 1
ATOM 484 O O . TRP A 1 69 ? -4.984 4.264 13.707 1.00 92.56 69 TRP A O 1
ATOM 494 N N . ASN A 1 70 ? -5.686 2.703 15.175 1.00 88.31 70 ASN A N 1
ATOM 495 C CA . ASN A 1 70 ? -7.109 3.017 15.070 1.00 88.31 70 ASN A CA 1
ATOM 496 C C . ASN A 1 70 ? -7.417 4.190 16.006 1.00 88.31 70 ASN A C 1
ATOM 498 O O . ASN A 1 70 ? -7.132 4.114 17.204 1.00 88.31 70 ASN A O 1
ATOM 502 N N . THR A 1 71 ? -7.997 5.270 15.485 1.00 77.00 71 THR A N 1
ATOM 503 C CA . THR A 1 71 ? -8.321 6.426 16.331 1.00 77.00 71 THR A CA 1
ATOM 504 C C . THR A 1 71 ? -9.565 6.140 17.177 1.00 77.00 71 THR A C 1
ATOM 506 O O . THR A 1 71 ? -10.377 5.266 16.868 1.00 77.00 71 THR A O 1
ATOM 509 N N . SER A 1 72 ? -9.728 6.874 18.277 1.00 68.38 72 SER A N 1
ATOM 510 C CA . SER A 1 72 ? -10.841 6.704 19.220 1.00 68.38 72 SER A CA 1
ATOM 511 C C . SER A 1 72 ? -12.197 7.191 18.690 1.00 68.38 72 SER A C 1
ATOM 513 O O . SER A 1 72 ? -13.206 7.043 19.381 1.00 68.38 72 SER A O 1
ATOM 515 N N . ILE A 1 73 ? -12.249 7.743 17.471 1.00 64.88 73 ILE A N 1
ATOM 516 C CA . ILE A 1 73 ? -13.480 8.194 16.815 1.00 64.88 73 ILE A CA 1
ATOM 517 C C . ILE A 1 73 ? -14.232 6.948 16.340 1.00 64.88 73 ILE A C 1
ATOM 519 O O . ILE A 1 73 ? -14.033 6.453 15.235 1.00 64.88 73 ILE A O 1
ATOM 523 N N . THR A 1 74 ? -15.040 6.394 17.234 1.00 57.59 74 THR A N 1
ATOM 524 C CA . THR A 1 74 ? -15.761 5.137 17.043 1.00 57.59 74 THR A CA 1
ATOM 525 C C . THR A 1 74 ? -17.251 5.414 17.114 1.00 57.59 74 THR A C 1
ATOM 527 O O . THR A 1 74 ? -17.873 5.278 18.161 1.00 57.59 74 THR A O 1
ATOM 530 N N . ASP A 1 75 ? -17.836 5.806 15.985 1.00 59.00 75 ASP A N 1
ATOM 531 C CA . ASP A 1 75 ? -19.237 5.471 15.757 1.00 59.00 75 ASP A CA 1
ATOM 532 C C . ASP A 1 75 ? -19.217 4.085 15.109 1.00 59.00 75 ASP A C 1
ATOM 534 O O . ASP A 1 75 ? -18.576 3.903 14.073 1.00 59.00 75 ASP A O 1
ATOM 538 N N . GLY A 1 76 ? -19.763 3.077 15.794 1.00 62.75 76 GLY A N 1
ATOM 539 C CA . GLY A 1 76 ? -19.347 1.662 15.732 1.00 62.75 76 GLY A CA 1
ATOM 540 C C . GLY A 1 76 ? -19.332 0.959 14.362 1.00 62.75 76 GLY A C 1
ATOM 541 O O . GLY A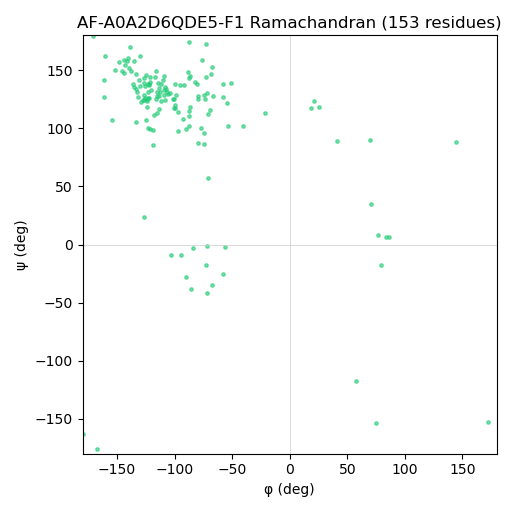 1 76 ? -18.929 -0.199 14.288 1.00 62.75 76 GLY A O 1
ATOM 542 N N . ALA A 1 77 ? -19.734 1.633 13.285 1.00 74.12 77 ALA A N 1
ATOM 543 C CA . ALA A 1 77 ? -19.688 1.145 11.912 1.00 74.12 77 ALA A CA 1
ATOM 544 C C . ALA A 1 77 ? -18.373 1.462 11.164 1.00 74.12 77 ALA A C 1
ATOM 546 O O . ALA A 1 77 ? -18.007 0.709 10.261 1.00 74.12 77 ALA A O 1
ATOM 547 N N . ALA A 1 78 ? -17.661 2.540 11.516 1.00 84.31 78 ALA A N 1
ATOM 548 C CA . ALA A 1 78 ? -16.477 3.004 10.791 1.00 84.31 78 ALA A CA 1
ATOM 549 C C . ALA A 1 78 ? -15.312 3.292 11.745 1.00 84.31 78 ALA A C 1
ATOM 551 O O . ALA A 1 78 ? -15.451 4.044 12.707 1.00 84.31 78 ALA A O 1
ATOM 552 N N . ARG A 1 79 ? -14.145 2.703 11.471 1.00 87.06 79 ARG A N 1
ATOM 553 C CA . ARG A 1 79 ? -12.934 2.864 12.287 1.00 87.06 79 ARG A CA 1
ATOM 554 C C . ARG A 1 79 ? -11.822 3.502 11.454 1.00 87.06 79 ARG A C 1
ATOM 556 O O . ARG A 1 79 ? -11.187 2.791 10.670 1.00 87.06 79 ARG A O 1
ATOM 563 N N . PRO A 1 80 ? -11.598 4.821 11.562 1.00 90.88 80 PRO A N 1
ATOM 564 C CA . PRO A 1 80 ? -10.479 5.470 10.893 1.00 90.88 80 PRO A CA 1
ATOM 565 C C . PRO A 1 80 ? -9.143 5.036 11.507 1.00 90.88 80 PRO A C 1
ATOM 567 O O . PRO A 1 80 ? -9.042 4.798 12.715 1.00 90.88 80 PRO A O 1
ATOM 570 N N . PHE A 1 81 ? -8.108 4.956 10.675 1.00 91.56 81 PHE A N 1
ATOM 571 C CA . PHE A 1 81 ? -6.767 4.579 11.098 1.00 91.56 81 PHE A CA 1
ATOM 572 C C . PHE A 1 81 ? -5.678 5.340 10.343 1.00 91.56 81 PHE A C 1
ATOM 574 O O . PHE A 1 81 ? -5.884 5.837 9.235 1.00 91.56 81 PHE A O 1
ATOM 581 N N . ILE A 1 82 ? -4.499 5.376 10.957 1.00 94.75 82 ILE A N 1
ATOM 582 C CA . ILE A 1 82 ? -3.249 5.844 10.355 1.00 94.75 82 ILE A CA 1
ATOM 583 C C . ILE A 1 82 ? -2.246 4.698 10.448 1.00 94.75 82 ILE A C 1
ATOM 585 O O . ILE A 1 82 ? -2.192 4.021 11.474 1.00 94.75 82 ILE A O 1
ATOM 589 N N . GLY A 1 83 ? -1.468 4.459 9.400 1.00 95.12 83 GLY A N 1
ATOM 590 C CA . GLY A 1 83 ? -0.453 3.416 9.381 1.00 95.12 83 GLY A CA 1
ATOM 591 C C . GLY A 1 83 ? 0.869 3.872 8.786 1.00 95.12 83 GLY A C 1
ATOM 592 O O . GLY A 1 83 ? 0.935 4.841 8.031 1.00 95.12 83 GLY A O 1
ATOM 593 N N . ALA A 1 84 ? 1.927 3.158 9.147 1.00 96.81 84 ALA A N 1
ATOM 594 C CA . ALA A 1 84 ? 3.268 3.374 8.631 1.00 96.81 84 ALA A CA 1
ATOM 595 C C . ALA A 1 84 ? 4.061 2.067 8.655 1.00 96.81 84 ALA A C 1
ATOM 597 O O . ALA A 1 84 ? 3.842 1.223 9.532 1.00 96.81 84 ALA A O 1
ATOM 598 N N . GLY A 1 85 ? 5.004 1.912 7.732 1.00 96.75 85 GLY A N 1
ATOM 599 C CA . GLY A 1 85 ? 5.843 0.722 7.690 1.00 96.75 85 GLY A CA 1
ATOM 600 C C . GLY A 1 85 ? 6.735 0.642 6.463 1.00 96.75 85 GLY A C 1
ATOM 601 O O . GLY A 1 85 ? 7.115 1.659 5.888 1.00 96.75 85 GLY A O 1
ATOM 602 N N . LEU A 1 86 ? 7.061 -0.589 6.082 1.00 96.44 86 LEU A N 1
ATOM 603 C CA . LEU A 1 86 ? 7.855 -0.924 4.907 1.00 96.44 86 LEU A CA 1
ATOM 604 C C . LEU A 1 86 ? 6.975 -1.586 3.852 1.00 96.44 86 LEU A C 1
ATOM 606 O O . LEU A 1 86 ? 6.097 -2.392 4.176 1.00 96.44 86 LEU A O 1
ATOM 610 N N . ALA A 1 87 ? 7.236 -1.253 2.596 1.00 93.25 87 ALA A N 1
ATOM 611 C CA . ALA A 1 87 ? 6.610 -1.859 1.438 1.00 93.25 87 ALA A CA 1
ATOM 612 C C . ALA A 1 87 ? 7.690 -2.406 0.509 1.00 93.25 87 ALA A C 1
ATOM 614 O O . ALA A 1 87 ? 8.558 -1.658 0.075 1.00 93.25 87 ALA A O 1
ATOM 615 N N . LEU A 1 88 ? 7.621 -3.700 0.207 1.00 93.19 88 LEU A N 1
ATOM 616 C CA . LEU A 1 88 ? 8.288 -4.281 -0.947 1.00 93.19 88 LEU A CA 1
ATOM 617 C C . LEU A 1 88 ? 7.343 -4.128 -2.134 1.00 93.19 88 LEU A C 1
ATOM 619 O O . LEU A 1 88 ? 6.235 -4.671 -2.118 1.00 93.19 88 LEU A O 1
ATOM 623 N N . GLN A 1 89 ? 7.786 -3.391 -3.140 1.00 88.44 89 GLN A N 1
ATOM 624 C CA . GLN A 1 89 ? 7.028 -3.134 -4.345 1.00 88.44 89 GLN A CA 1
ATOM 625 C C . GLN A 1 89 ? 7.714 -3.789 -5.534 1.00 88.44 89 GLN A C 1
ATOM 627 O O . GLN A 1 89 ? 8.888 -3.539 -5.776 1.00 88.44 89 GLN A O 1
ATOM 632 N N . HIS A 1 90 ? 6.954 -4.579 -6.281 1.00 87.94 90 HIS A N 1
ATOM 633 C CA . HIS A 1 90 ? 7.315 -5.079 -7.598 1.00 87.94 90 HIS A CA 1
ATOM 634 C C . HIS A 1 90 ? 6.446 -4.372 -8.642 1.00 87.94 90 HIS A C 1
ATOM 636 O O . HIS A 1 90 ? 5.218 -4.300 -8.478 1.00 87.94 90 HIS A O 1
ATOM 642 N N . LEU A 1 91 ? 7.085 -3.820 -9.670 1.00 82.31 91 LEU A N 1
ATOM 643 C CA . LEU A 1 91 ? 6.446 -3.134 -10.788 1.00 82.31 91 LEU A CA 1
ATOM 644 C C . LEU A 1 91 ? 6.843 -3.809 -12.094 1.00 82.31 91 LEU A C 1
ATOM 646 O O . LEU A 1 91 ? 8.019 -4.093 -12.290 1.00 82.31 91 LEU A O 1
ATOM 650 N N . ASP A 1 92 ? 5.858 -3.987 -12.964 1.00 80.19 92 ASP A N 1
ATOM 651 C CA . ASP A 1 92 ? 6.015 -4.407 -14.351 1.00 80.19 92 ASP A CA 1
ATOM 652 C C . ASP A 1 92 ? 5.476 -3.279 -15.244 1.00 80.19 92 ASP A C 1
ATOM 654 O O . ASP A 1 92 ? 4.276 -2.973 -15.210 1.00 80.19 92 ASP A O 1
ATOM 658 N N . ILE A 1 93 ? 6.379 -2.609 -15.965 1.00 73.38 93 ILE A N 1
ATOM 659 C CA . ILE A 1 93 ? 6.133 -1.344 -16.667 1.00 73.38 93 ILE A CA 1
ATOM 660 C C . ILE A 1 93 ? 6.465 -1.497 -18.151 1.00 73.38 93 ILE A C 1
ATOM 662 O O . ILE A 1 93 ? 7.584 -1.845 -18.520 1.00 73.38 93 ILE A O 1
ATOM 666 N N . GLU A 1 94 ? 5.521 -1.167 -19.028 1.00 69.00 94 GLU A N 1
ATOM 667 C CA . GLU A 1 94 ? 5.783 -1.026 -20.459 1.00 69.00 94 GLU A CA 1
ATOM 668 C C . GLU A 1 94 ? 6.119 0.435 -20.778 1.00 69.00 94 GLU A C 1
ATOM 670 O O . GLU A 1 94 ? 5.241 1.295 -20.764 1.00 69.00 94 GLU A O 1
ATOM 675 N N . PHE A 1 95 ? 7.389 0.729 -21.081 1.00 64.69 95 PHE A N 1
ATOM 676 C CA . PHE A 1 95 ? 7.852 2.095 -21.369 1.00 64.69 95 PHE A CA 1
ATOM 677 C C . PHE A 1 95 ? 7.409 2.658 -22.726 1.00 64.69 95 PHE A C 1
ATOM 679 O O . PHE A 1 95 ? 7.517 3.862 -22.969 1.00 64.69 95 PHE A O 1
ATOM 686 N N . SER A 1 96 ? 6.977 1.805 -23.655 1.00 62.44 96 SER A N 1
ATOM 687 C CA . SER A 1 96 ? 6.488 2.206 -24.976 1.00 62.44 96 SER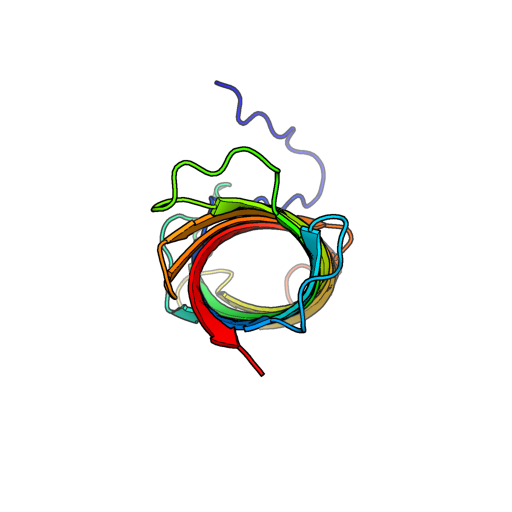 A CA 1
ATOM 688 C C . SER A 1 96 ? 5.657 1.087 -25.606 1.00 62.44 96 SER A C 1
ATOM 690 O O . SER A 1 96 ? 6.074 -0.067 -25.519 1.00 62.44 96 SER A O 1
ATOM 692 N N . PRO A 1 97 ? 4.556 1.405 -26.316 1.00 63.44 97 PRO A N 1
ATOM 693 C CA . PRO A 1 97 ? 3.692 0.403 -26.931 1.00 63.44 97 PRO A CA 1
ATOM 694 C C . PRO A 1 97 ? 4.453 -0.559 -27.846 1.00 63.44 97 PRO A C 1
ATOM 696 O O . PRO A 1 97 ? 5.060 -0.140 -28.837 1.00 63.44 97 PRO A O 1
ATOM 699 N N . GLY A 1 98 ? 4.375 -1.854 -27.546 1.00 62.66 98 GLY A N 1
ATOM 700 C CA . GLY A 1 98 ? 5.000 -2.916 -28.337 1.00 62.66 98 GLY A CA 1
ATOM 701 C C . GLY A 1 98 ? 6.475 -3.170 -28.018 1.00 62.66 98 GLY A C 1
ATOM 702 O O . GLY A 1 98 ? 7.110 -3.968 -28.713 1.00 62.66 98 GLY A O 1
ATOM 703 N N . VAL A 1 99 ? 7.019 -2.524 -26.984 1.00 64.75 99 VAL A N 1
ATOM 704 C CA . VAL A 1 99 ? 8.300 -2.897 -26.371 1.00 64.75 99 VAL A CA 1
ATOM 705 C C . VAL A 1 99 ? 8.024 -3.928 -25.273 1.00 64.75 99 VAL A C 1
ATOM 707 O O . VAL A 1 99 ? 6.953 -3.935 -24.675 1.00 64.75 99 VAL A O 1
ATOM 710 N N . ALA A 1 100 ? 8.966 -4.845 -25.033 1.00 68.44 100 ALA A N 1
ATOM 711 C CA . ALA A 1 100 ? 8.857 -5.752 -23.894 1.00 68.44 100 ALA A CA 1
ATOM 712 C C . ALA A 1 100 ? 8.765 -4.939 -22.595 1.00 68.44 100 ALA A C 1
ATOM 714 O O . ALA A 1 100 ? 9.476 -3.943 -22.447 1.00 68.44 100 ALA A O 1
ATOM 715 N N . SER A 1 101 ? 7.893 -5.353 -21.680 1.00 71.94 101 SER A N 1
ATOM 716 C CA . SER A 1 101 ? 7.801 -4.710 -20.378 1.00 71.94 101 SER A CA 1
ATOM 717 C C . SER A 1 101 ? 9.065 -4.969 -19.557 1.00 71.94 101 SER A C 1
ATOM 719 O O . SER A 1 101 ? 9.786 -5.952 -19.765 1.00 71.94 101 SER A O 1
ATOM 721 N N . GLU A 1 102 ? 9.360 -4.042 -18.655 1.00 77.00 102 GLU A N 1
ATOM 722 C CA . GLU A 1 102 ? 10.485 -4.127 -17.739 1.00 77.00 102 GLU A CA 1
ATOM 723 C C . GLU A 1 102 ? 9.995 -4.244 -16.308 1.00 77.00 102 GLU A C 1
ATOM 725 O O . GLU A 1 102 ? 9.073 -3.550 -15.878 1.00 77.00 102 GLU A O 1
ATOM 730 N N . GLU A 1 103 ? 10.667 -5.105 -15.555 1.00 82.50 103 GLU A N 1
ATOM 731 C CA . GLU A 1 103 ? 10.309 -5.404 -14.182 1.00 82.50 103 GLU A CA 1
ATOM 732 C C . GLU A 1 103 ? 11.393 -4.910 -13.232 1.00 82.50 103 GLU A C 1
ATOM 734 O O . GLU A 1 103 ? 12.582 -5.163 -13.437 1.00 82.50 103 GLU A O 1
ATOM 739 N N . SER A 1 104 ? 10.985 -4.256 -12.149 1.00 84.50 104 SER A N 1
ATOM 740 C CA . SER A 1 104 ? 11.897 -3.872 -11.075 1.00 84.50 104 SER A CA 1
ATOM 741 C C . SER A 1 104 ? 11.224 -4.004 -9.719 1.00 84.50 104 SER A C 1
ATOM 743 O O . SER A 1 104 ? 9.996 -3.982 -9.596 1.00 84.50 104 SER A O 1
ATOM 745 N N . SER A 1 105 ? 12.033 -4.199 -8.678 1.00 88.25 105 SER A N 1
ATOM 746 C CA . SER A 1 105 ? 11.541 -4.332 -7.308 1.00 88.25 105 SER A CA 1
ATOM 747 C C . SER A 1 105 ? 12.358 -3.484 -6.354 1.00 88.25 105 SER A C 1
ATOM 749 O O . SER A 1 105 ? 13.582 -3.558 -6.360 1.00 88.25 105 SER A O 1
ATOM 751 N N . ALA A 1 106 ? 11.681 -2.743 -5.484 1.00 88.44 106 ALA A N 1
ATOM 752 C CA . ALA A 1 106 ? 12.327 -1.906 -4.484 1.00 88.44 106 ALA A CA 1
ATOM 753 C C . ALA A 1 106 ? 11.579 -1.942 -3.153 1.00 88.44 106 ALA A C 1
ATOM 755 O O . ALA A 1 106 ? 10.390 -2.264 -3.079 1.00 88.44 106 ALA A O 1
ATOM 756 N N . ILE A 1 107 ? 12.299 -1.604 -2.086 1.00 92.38 107 ILE A N 1
ATOM 757 C CA . ILE A 1 107 ? 11.732 -1.435 -0.752 1.00 92.38 107 ILE A CA 1
ATOM 758 C C . ILE A 1 107 ? 11.625 0.057 -0.472 1.00 92.38 107 ILE A C 1
ATOM 760 O O . ILE A 1 107 ? 12.598 0.783 -0.632 1.00 92.38 107 ILE A O 1
ATOM 764 N N . GLY A 1 108 ? 10.456 0.495 -0.019 1.00 91.06 108 GLY A N 1
ATOM 765 C CA . GLY A 1 108 ? 10.209 1.871 0.390 1.00 91.06 108 GLY A CA 1
ATOM 766 C C . GLY A 1 108 ? 9.548 1.955 1.758 1.00 91.06 108 GLY A C 1
ATOM 767 O O . GLY A 1 108 ? 8.953 0.993 2.258 1.00 91.06 108 GLY A O 1
ATOM 768 N N . LEU A 1 109 ? 9.622 3.137 2.360 1.00 94.00 109 LEU A N 1
ATOM 769 C CA . LEU A 1 109 ? 8.806 3.473 3.522 1.00 94.00 109 LEU A CA 1
ATOM 770 C C . LEU A 1 109 ? 7.4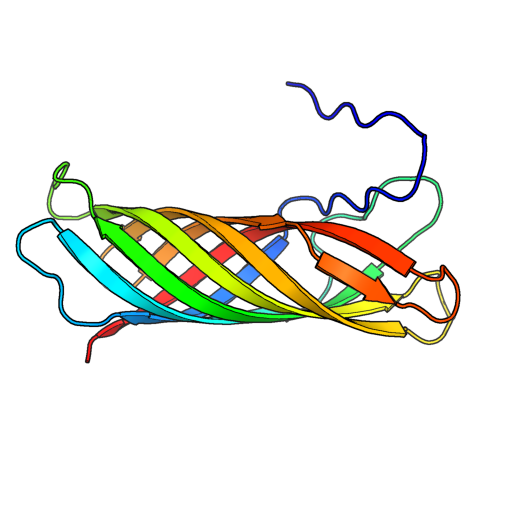15 3.867 3.042 1.00 94.00 109 LEU A C 1
ATOM 772 O O . LEU A 1 109 ? 7.285 4.614 2.071 1.00 94.00 109 LEU A O 1
ATOM 776 N N . TYR A 1 110 ? 6.380 3.406 3.742 1.00 93.94 110 TYR A N 1
ATOM 777 C CA . TYR A 1 110 ? 5.014 3.820 3.465 1.00 93.94 110 TYR A CA 1
ATOM 778 C C . TYR A 1 110 ? 4.377 4.575 4.625 1.00 93.94 110 TYR A C 1
ATOM 780 O O . TYR A 1 110 ? 4.634 4.300 5.801 1.00 93.94 110 TYR A O 1
ATOM 788 N N . LEU A 1 111 ? 3.476 5.481 4.260 1.00 95.81 111 LEU A N 1
ATOM 789 C CA . LEU A 1 111 ? 2.486 6.097 5.134 1.00 95.81 111 LEU A CA 1
ATOM 790 C C . LEU A 1 111 ? 1.104 5.841 4.543 1.00 95.81 111 LEU A C 1
ATOM 792 O O . LEU A 1 111 ? 0.919 5.947 3.333 1.00 95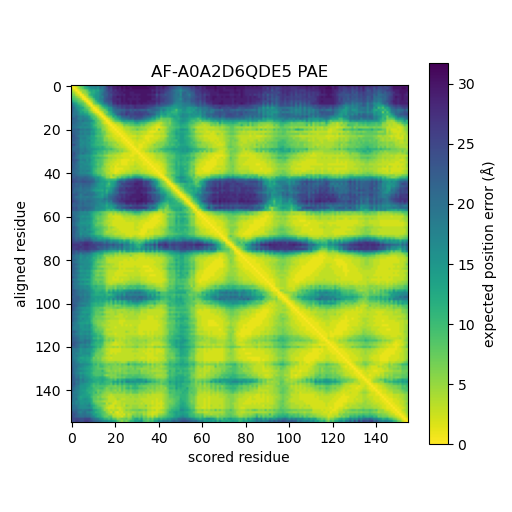.81 111 LEU A O 1
ATOM 796 N N . GLU A 1 112 ? 0.131 5.503 5.382 1.00 93.44 112 GLU A N 1
ATOM 797 C CA . GLU A 1 112 ? -1.242 5.270 4.947 1.00 93.44 112 GLU A CA 1
ATOM 798 C C . GLU A 1 112 ? -2.262 5.884 5.902 1.00 93.44 112 GLU A C 1
ATOM 800 O O . GLU A 1 112 ? -2.059 5.960 7.115 1.00 93.44 112 GLU A O 1
ATOM 805 N N . ILE A 1 113 ? -3.391 6.291 5.338 1.00 94.00 113 ILE A N 1
ATOM 806 C CA . ILE A 1 113 ? -4.575 6.724 6.073 1.00 94.00 113 ILE A CA 1
ATOM 807 C C . ILE A 1 113 ? -5.780 6.001 5.499 1.00 94.00 113 ILE A C 1
ATOM 809 O O . ILE A 1 113 ? -5.872 5.799 4.289 1.00 94.00 113 ILE A O 1
ATOM 813 N N . GLY A 1 114 ? -6.716 5.602 6.348 1.00 92.62 114 GLY A N 1
ATOM 814 C CA . GLY A 1 114 ? -7.862 4.855 5.865 1.00 92.62 114 GLY A CA 1
ATOM 815 C C . GLY A 1 114 ? -8.988 4.730 6.862 1.00 92.62 114 GLY A C 1
ATOM 816 O O . GLY A 1 114 ? -8.960 5.278 7.963 1.00 92.62 114 GLY A O 1
ATOM 817 N N . VAL A 1 115 ? -9.997 3.983 6.442 1.00 91.50 115 VAL A N 1
ATOM 818 C CA . VAL A 1 115 ? -11.178 3.655 7.224 1.00 91.50 115 VAL A CA 1
ATOM 819 C C . VAL A 1 115 ? -11.502 2.178 7.059 1.00 91.50 115 VAL A C 1
ATOM 821 O O . VAL A 1 115 ? -11.417 1.613 5.967 1.00 91.50 115 VAL A O 1
ATOM 824 N N . ARG A 1 116 ? -11.857 1.537 8.169 1.00 88.19 116 ARG A N 1
ATOM 825 C CA . ARG A 1 116 ? -12.307 0.148 8.218 1.00 88.19 116 ARG A CA 1
ATOM 826 C C . ARG A 1 116 ? -13.810 0.091 8.495 1.00 88.19 116 ARG A C 1
ATOM 828 O O . ARG A 1 116 ? -14.281 0.741 9.426 1.00 88.19 116 ARG A O 1
ATOM 835 N N . PHE A 1 117 ? -14.523 -0.729 7.731 1.00 87.44 117 PHE A N 1
ATOM 836 C CA . PHE A 1 117 ? -15.944 -1.046 7.872 1.00 87.44 117 PHE A CA 1
ATOM 837 C C . PHE A 1 117 ? -16.101 -2.562 8.035 1.00 87.44 117 PHE A C 1
ATOM 839 O O . PHE A 1 117 ? -16.020 -3.309 7.058 1.00 87.44 117 PHE A O 1
ATOM 846 N N . GLY A 1 118 ? -16.283 -3.040 9.269 1.00 84.88 118 GLY A N 1
ATOM 847 C CA . GLY A 1 118 ? -16.261 -4.483 9.538 1.00 84.88 118 GLY A CA 1
ATOM 848 C C . GLY A 1 118 ? -14.931 -5.092 9.088 1.00 84.88 118 GLY A C 1
ATOM 849 O O . GLY A 1 118 ? -13.885 -4.691 9.588 1.00 84.88 118 GLY A O 1
ATOM 850 N N . ASP A 1 119 ? -14.948 -6.007 8.123 1.00 86.81 119 ASP A N 1
ATOM 851 C CA . ASP A 1 119 ? -13.730 -6.623 7.578 1.00 86.81 119 ASP A CA 1
ATOM 852 C C . ASP A 1 119 ? -13.197 -5.923 6.326 1.00 86.81 119 ASP A C 1
ATOM 854 O O . ASP A 1 119 ? -12.078 -6.187 5.904 1.00 86.81 119 ASP A O 1
ATOM 858 N N . VAL A 1 120 ? -13.931 -4.981 5.743 1.00 88.75 120 VAL A N 1
ATOM 859 C CA . VAL A 1 120 ? -13.453 -4.215 4.586 1.00 88.75 120 VAL A CA 1
ATOM 860 C C . VAL A 1 120 ? -12.665 -3.004 5.072 1.00 88.75 120 VAL A C 1
ATOM 862 O O . VAL A 1 120 ? -13.029 -2.372 6.063 1.00 88.75 120 VAL A O 1
ATOM 865 N N . HIS A 1 121 ? -11.595 -2.639 4.373 1.00 88.56 121 HIS A N 1
ATOM 866 C CA . HIS A 1 121 ? -10.936 -1.357 4.575 1.00 88.56 121 HIS A CA 1
ATOM 867 C C . HIS A 1 121 ? -10.639 -0.659 3.252 1.00 88.56 121 HIS A C 1
ATOM 869 O O . HIS A 1 121 ? -10.351 -1.297 2.238 1.00 88.56 121 HIS A O 1
ATOM 875 N N . LEU A 1 122 ? -10.707 0.665 3.310 1.00 90.94 122 LEU A N 1
ATOM 876 C CA . LEU A 1 122 ? -10.354 1.581 2.238 1.00 90.94 122 LEU A CA 1
ATOM 877 C C . LEU A 1 122 ? -9.234 2.478 2.750 1.00 90.94 122 LEU A C 1
ATOM 879 O O . LEU A 1 122 ? -9.334 2.988 3.869 1.00 90.94 122 LEU A O 1
ATOM 883 N N . ALA A 1 123 ? -8.173 2.667 1.975 1.00 91.56 123 ALA A N 1
ATOM 884 C CA . ALA A 1 123 ? -7.059 3.510 2.395 1.00 91.56 123 ALA A CA 1
ATOM 885 C C . ALA A 1 123 ? -6.377 4.204 1.222 1.00 91.56 123 ALA A C 1
ATOM 887 O O . ALA A 1 123 ? -6.423 3.729 0.097 1.00 91.56 123 ALA A O 1
ATOM 888 N N . CYS A 1 124 ? -5.699 5.304 1.509 1.00 90.81 124 CYS A N 1
ATOM 889 C CA . CYS A 1 124 ? -4.708 5.887 0.621 1.00 90.81 124 CYS A CA 1
ATOM 890 C C . CYS A 1 124 ? -3.334 5.653 1.240 1.00 90.81 124 CYS A C 1
ATOM 892 O O . CYS A 1 124 ? -3.156 5.861 2.444 1.00 90.81 124 CYS A O 1
ATOM 894 N N . ARG A 1 125 ? -2.370 5.234 0.427 1.00 90.12 125 ARG A N 1
ATOM 895 C CA . ARG A 1 125 ? -0.999 4.961 0.844 1.00 90.12 125 ARG A CA 1
ATOM 896 C C . ARG A 1 125 ? -0.026 5.672 -0.080 1.00 90.12 125 ARG A C 1
ATOM 898 O O . ARG A 1 125 ? -0.181 5.596 -1.289 1.00 90.12 125 ARG A O 1
ATOM 905 N N . ARG A 1 126 ? 1.001 6.290 0.493 1.00 89.88 126 ARG A N 1
ATOM 906 C CA . ARG A 1 126 ? 2.178 6.769 -0.233 1.00 89.88 126 ARG A CA 1
ATOM 907 C C . ARG A 1 126 ? 3.369 5.901 0.131 1.00 89.88 126 ARG A C 1
ATOM 909 O O . ARG A 1 126 ? 3.590 5.672 1.319 1.00 89.88 126 ARG A O 1
ATOM 916 N N . ILE A 1 127 ? 4.123 5.452 -0.863 1.00 87.06 127 ILE A N 1
ATOM 917 C CA . ILE A 1 127 ? 5.390 4.735 -0.713 1.00 87.06 127 ILE A CA 1
ATOM 918 C C . ILE A 1 127 ? 6.486 5.610 -1.317 1.00 87.06 127 ILE A C 1
ATOM 920 O O . ILE A 1 127 ? 6.350 6.059 -2.452 1.00 87.06 127 ILE A O 1
ATOM 924 N N . GLY A 1 128 ? 7.555 5.868 -0.570 1.00 86.31 128 GLY A N 1
ATOM 925 C CA . GLY A 1 128 ? 8.681 6.675 -1.038 1.00 86.31 128 GLY A CA 1
ATOM 926 C C . GLY A 1 128 ? 10.034 6.101 -0.631 1.00 86.31 128 GLY A C 1
ATOM 927 O O . GLY A 1 128 ? 10.109 5.177 0.183 1.00 86.31 128 GLY A O 1
ATOM 928 N N . GLY A 1 129 ? 11.093 6.684 -1.201 1.00 81.81 129 GLY A N 1
ATOM 929 C CA . GLY A 1 129 ? 12.472 6.225 -1.011 1.00 81.81 129 GLY A CA 1
ATOM 930 C C . GLY A 1 129 ? 12.749 4.891 -1.701 1.00 81.81 129 GLY A C 1
ATOM 931 O O . GLY A 1 129 ? 13.438 4.058 -1.125 1.00 81.81 129 GLY A O 1
ATOM 932 N N . MET A 1 130 ? 12.136 4.661 -2.866 1.00 82.94 130 MET A N 1
ATOM 933 C CA . MET A 1 130 ? 12.369 3.471 -3.679 1.00 82.94 130 MET A CA 1
ATOM 934 C C . MET A 1 130 ? 13.324 3.816 -4.814 1.00 82.94 130 MET A C 1
ATOM 936 O O . MET A 1 130 ? 12.958 4.599 -5.685 1.00 82.94 130 MET A O 1
ATOM 940 N N . ASP A 1 131 ? 14.487 3.178 -4.833 1.00 83.31 131 ASP A N 1
ATOM 941 C CA . ASP A 1 131 ? 15.415 3.247 -5.960 1.00 83.31 131 ASP A CA 1
ATOM 942 C C . ASP A 1 131 ? 15.190 2.003 -6.828 1.00 83.31 131 ASP A C 1
ATOM 944 O O . ASP A 1 131 ? 15.362 0.871 -6.366 1.00 83.31 131 ASP A O 1
ATOM 948 N N . MET A 1 132 ? 14.707 2.203 -8.054 1.00 80.06 132 MET A N 1
ATOM 949 C CA . MET A 1 132 ? 14.383 1.132 -9.000 1.00 80.06 132 MET A CA 1
ATOM 950 C C . MET A 1 132 ? 15.296 1.212 -10.214 1.00 80.06 132 MET A C 1
ATOM 952 O O . MET A 1 132 ? 15.446 2.272 -10.811 1.00 80.06 132 MET A O 1
ATOM 956 N N . GLU A 1 133 ? 15.882 0.086 -10.601 1.00 82.44 133 GLU A N 1
ATOM 957 C CA . GLU A 1 133 ? 16.735 -0.003 -11.784 1.00 82.44 133 GLU A CA 1
ATOM 958 C C . GLU A 1 133 ? 15.955 -0.635 -12.938 1.00 82.44 133 GLU A C 1
ATOM 960 O O . GLU A 1 133 ? 15.405 -1.731 -12.793 1.00 82.44 133 GLU A O 1
ATOM 965 N N . PHE A 1 134 ? 15.916 0.073 -14.064 1.00 75.50 134 PHE A N 1
ATOM 966 C CA . PHE A 1 134 ? 15.311 -0.353 -15.323 1.00 75.50 134 PHE A CA 1
ATOM 967 C C . PHE A 1 134 ? 16.376 -0.333 -16.426 1.00 75.50 134 PHE A C 1
ATOM 969 O O . PHE A 1 134 ? 17.249 0.537 -16.454 1.00 75.50 134 PHE A O 1
ATOM 976 N N . ALA A 1 135 ? 16.315 -1.281 -17.354 1.00 74.62 135 ALA A N 1
ATOM 977 C CA . ALA A 1 135 ? 17.314 -1.438 -18.406 1.00 74.62 135 ALA A CA 1
ATOM 978 C C . ALA A 1 135 ? 17.306 -0.268 -19.404 1.00 74.62 135 ALA A C 1
ATOM 980 O O . ALA A 1 135 ? 18.366 0.120 -19.901 1.00 74.62 135 ALA A O 1
ATOM 981 N N . THR A 1 136 ? 16.134 0.299 -19.705 1.00 70.62 136 THR A N 1
ATOM 982 C CA . THR A 1 136 ? 16.011 1.421 -20.653 1.00 70.62 136 THR A CA 1
ATOM 983 C C . THR A 1 136 ? 16.230 2.787 -20.020 1.00 70.62 136 THR A C 1
ATOM 985 O O . THR A 1 136 ? 16.838 3.652 -20.653 1.00 70.62 136 THR A O 1
ATOM 988 N N . THR A 1 137 ? 15.749 3.004 -18.795 1.00 67.06 137 THR A N 1
ATOM 989 C CA . THR A 1 137 ? 15.772 4.327 -18.149 1.00 67.06 137 THR A CA 1
ATOM 990 C C . THR A 1 137 ? 16.863 4.485 -17.091 1.00 67.06 137 THR A C 1
ATOM 992 O O . THR A 1 137 ? 17.104 5.606 -16.647 1.00 67.06 137 THR A O 1
ATOM 995 N N . GLY A 1 138 ? 17.550 3.405 -16.710 1.00 72.88 138 GLY A N 1
ATOM 996 C CA . GLY A 1 138 ? 18.522 3.409 -15.618 1.00 72.88 138 GLY A CA 1
ATOM 997 C C . GLY A 1 138 ? 17.853 3.457 -14.243 1.00 72.88 138 GLY A C 1
ATOM 998 O O . GLY A 1 138 ? 16.723 2.998 -14.073 1.00 72.88 138 GLY A O 1
ATOM 999 N N . GLU A 1 139 ? 18.568 3.995 -13.256 1.00 75.94 139 GLU A N 1
ATOM 1000 C CA . GLU A 1 139 ? 18.072 4.167 -11.888 1.00 75.94 139 GLU A CA 1
ATOM 1001 C C . GLU A 1 139 ? 17.025 5.289 -11.810 1.00 75.94 139 GLU A C 1
ATOM 1003 O O . GLU A 1 139 ? 17.237 6.404 -12.292 1.00 75.94 139 GLU A O 1
ATOM 1008 N N . VAL A 1 140 ? 15.890 4.983 -11.185 1.00 71.88 140 VAL A N 1
ATOM 1009 C CA . VAL A 1 140 ? 14.732 5.861 -11.031 1.00 71.88 140 VAL A CA 1
ATOM 1010 C C . VAL A 1 140 ? 14.355 5.932 -9.555 1.00 71.88 140 VAL A C 1
ATOM 1012 O O . VAL A 1 140 ? 14.056 4.912 -8.931 1.00 71.88 140 VAL A O 1
ATOM 1015 N N . ALA A 1 141 ? 14.305 7.151 -9.015 1.00 73.81 141 ALA A N 1
ATOM 1016 C CA . ALA A 1 141 ? 13.738 7.417 -7.698 1.00 73.81 141 ALA A CA 1
ATOM 1017 C C . ALA A 1 141 ? 12.204 7.406 -7.800 1.00 73.81 141 ALA A C 1
ATOM 1019 O O . ALA A 1 141 ? 11.575 8.363 -8.252 1.00 73.81 141 ALA A O 1
ATOM 1020 N N . ALA A 1 142 ? 11.586 6.298 -7.405 1.00 72.19 142 ALA A N 1
ATOM 1021 C CA . ALA A 1 142 ? 10.151 6.092 -7.521 1.00 72.19 142 ALA A CA 1
ATOM 1022 C C . ALA A 1 142 ? 9.398 6.527 -6.252 1.00 72.19 142 ALA A C 1
ATOM 1024 O O . ALA A 1 142 ? 9.767 6.203 -5.115 1.00 72.19 142 ALA A O 1
ATOM 1025 N N . VAL A 1 143 ? 8.265 7.204 -6.452 1.00 77.75 143 VAL A N 1
ATOM 1026 C CA . VAL A 1 143 ? 7.296 7.520 -5.396 1.00 77.75 143 VAL A CA 1
ATOM 1027 C C . VAL A 1 143 ? 5.908 7.102 -5.864 1.00 77.75 143 VAL A C 1
ATOM 1029 O O . VAL A 1 143 ? 5.418 7.563 -6.888 1.00 77.75 143 VAL A O 1
ATOM 1032 N N . LEU A 1 144 ? 5.248 6.234 -5.100 1.00 79.12 144 LEU A N 1
ATOM 1033 C CA . LEU A 1 144 ? 3.971 5.644 -5.500 1.00 79.12 144 LEU A CA 1
ATOM 1034 C C . LEU A 1 144 ? 2.851 6.055 -4.556 1.00 79.12 144 LEU A C 1
ATOM 1036 O O . LEU A 1 144 ? 2.916 5.785 -3.356 1.00 79.12 144 LEU A O 1
ATOM 1040 N N . ASP A 1 145 ? 1.790 6.624 -5.117 1.00 82.19 145 ASP A N 1
ATOM 1041 C CA . ASP A 1 145 ? 0.523 6.826 -4.428 1.00 82.19 145 ASP A CA 1
ATOM 1042 C C . ASP A 1 145 ? -0.465 5.705 -4.828 1.00 82.19 145 ASP A C 1
ATOM 1044 O O . ASP A 1 145 ? -0.682 5.407 -6.003 1.00 82.19 145 ASP A O 1
ATOM 1048 N N . GLN A 1 146 ? -1.063 5.041 -3.839 1.00 80.50 146 GLN A N 1
ATOM 1049 C CA . GLN A 1 146 ? -1.949 3.884 -3.994 1.00 80.50 146 GLN A CA 1
ATOM 1050 C C . GLN A 1 146 ? -3.288 4.131 -3.291 1.00 80.50 146 GLN A C 1
ATOM 1052 O O . GLN A 1 146 ? -3.331 4.581 -2.144 1.00 80.50 146 GLN A O 1
ATOM 1057 N N . PHE A 1 147 ? -4.386 3.778 -3.955 1.00 84.50 147 PHE A N 1
ATOM 1058 C CA . PHE A 1 147 ? -5.718 3.660 -3.371 1.00 84.50 147 PHE A CA 1
ATOM 1059 C C . PHE A 1 147 ? -6.009 2.185 -3.088 1.00 84.50 147 PHE A C 1
ATOM 1061 O O . PHE A 1 147 ? -6.005 1.356 -3.985 1.00 84.50 147 PHE A O 1
ATOM 1068 N N . LEU A 1 148 ? -6.249 1.824 -1.839 1.00 86.38 148 LEU A N 1
ATOM 1069 C CA . LEU A 1 148 ? -6.336 0.441 -1.391 1.00 86.38 148 LEU A CA 1
ATOM 1070 C C . LEU A 1 148 ? -7.784 0.061 -1.109 1.00 86.38 148 LEU A C 1
ATOM 1072 O O . LEU A 1 148 ? -8.473 0.754 -0.357 1.00 86.38 148 LEU A O 1
ATOM 1076 N N . VAL A 1 149 ? -8.205 -1.084 -1.641 1.00 88.06 149 VAL A N 1
ATOM 1077 C CA . VAL A 1 149 ? -9.467 -1.745 -1.290 1.00 88.06 149 VAL A CA 1
ATOM 1078 C C . VAL A 1 149 ? -9.153 -3.166 -0.850 1.00 88.06 149 VAL A C 1
ATOM 1080 O O . VAL A 1 149 ? -8.812 -4.012 -1.675 1.00 88.06 149 VAL A O 1
ATOM 1083 N N . GLY A 1 150 ? -9.256 -3.452 0.445 1.00 86.88 150 GLY A N 1
ATOM 1084 C CA . GLY A 1 150 ? -8.839 -4.754 0.954 1.00 86.88 150 GLY A CA 1
ATOM 1085 C C . GLY A 1 150 ? -9.732 -5.344 2.027 1.00 86.88 150 GLY A C 1
ATOM 1086 O O . GLY A 1 150 ? -10.457 -4.641 2.734 1.00 86.88 150 GLY A O 1
ATOM 1087 N N . TRP A 1 151 ? -9.609 -6.656 2.193 1.00 89.88 151 TRP A N 1
ATOM 1088 C CA . TRP A 1 151 ? -10.256 -7.406 3.262 1.00 89.88 151 TRP A CA 1
ATOM 1089 C C . TRP A 1 151 ? -9.274 -7.668 4.393 1.00 89.88 151 TRP A C 1
ATOM 1091 O O . TRP A 1 151 ? -8.104 -7.981 4.186 1.00 89.88 151 TRP A O 1
ATOM 1101 N N . THR A 1 152 ? -9.767 -7.506 5.607 1.00 83.50 152 THR A N 1
ATOM 1102 C CA . THR A 1 152 ? -9.038 -7.663 6.849 1.00 83.50 152 THR A CA 1
ATOM 1103 C C . THR A 1 152 ? -9.371 -9.017 7.440 1.00 83.50 152 THR A C 1
ATOM 1105 O O . THR A 1 152 ? -10.535 -9.303 7.700 1.00 83.50 152 THR A O 1
ATOM 1108 N N . LEU A 1 153 ? -8.347 -9.817 7.708 1.00 82.50 153 LEU A N 1
ATOM 1109 C CA . LEU A 1 153 ? -8.470 -11.060 8.454 1.00 82.50 153 LEU A CA 1
ATOM 1110 C C . LEU A 1 153 ? -7.759 -10.872 9.798 1.00 82.50 153 LEU A C 1
ATOM 1112 O O . LEU A 1 153 ? -6.593 -10.474 9.847 1.00 82.50 153 LEU A O 1
ATOM 1116 N N . GLY A 1 154 ? -8.485 -11.097 10.892 1.00 71.94 154 GLY A N 1
ATOM 1117 C CA . GLY A 1 154 ? -7.915 -11.089 12.239 1.00 71.94 154 GLY A CA 1
ATOM 1118 C C . GLY A 1 154 ? -7.357 -12.460 12.607 1.00 71.94 154 GLY A C 1
ATOM 1119 O O . GLY A 1 154 ? -7.937 -13.477 12.224 1.00 71.94 154 GLY A O 1
ATOM 1120 N N . PHE A 1 155 ? -6.260 -12.475 13.361 1.00 58.34 155 PHE A N 1
ATOM 1121 C CA . PHE A 1 155 ? -5.684 -13.676 13.967 1.00 58.34 155 PHE A CA 1
ATOM 1122 C C . PHE A 1 155 ? -5.172 -13.390 15.385 1.00 58.34 155 PHE A C 1
ATOM 1124 O O . PHE A 1 155 ? -4.823 -12.222 15.684 1.00 58.34 155 PHE A O 1
#

Foldseek 3Di:
DDPDDDPDDFEQEDDAAEWEWEKEWEDQDPQQKIKIWIKTKGAWDPDDSDDDADKIFRIKIKTWIWMKHFDPPPPPFKTKIKIKGKIWMKTWIDPHPPDHTWIWIWMFIKIKIWMDGPFKIWIKMKTFPTWTATPVPGTHGYIYIYIYIYGYDYD

=== Feature glossary ===
Legend for the data blocks above and below:

— What the protein is —

The amino-acid sequence is the protein's primary structure: the linear order of residues from the N-terminus to the C-terminus, written in one-letter code. Everything else here — the 3D coordinates, the secondary structure, the domain annotations — is ultimately a consequence of this string.

Database cross-references. InterPro integrates a dozen domain/family signature databases into unified entries with residue-range hits. GO terms attach function/process/location labels with evidence codes. CATH codes position the fold in a four-level structural taxonomy. Organism is the NCBI-taxonomy species name.

— Where its atoms are —

The mmCIF block holds the 3D Cartesian coordinates of each backbone atom (N, Cα, C, O) in ångströms. mmCIF is the PDB's canonical archive format — a tagged-loop text representation of the atomic model.

The six renders are orthographic views along the three Cartesian axes in both directions. Representation (cartoon, sticks, or surface) and color scheme (sequence-rainbow or by-chain) vary across proteins so the training set covers all the common visualization conventions.

— Local backbone conformation —

Secondary structure is the local, repeating backbone conformation. DSSP classifies it into eight states by reading the hydrogen-bond network: three helix types (H, G, I), two β types (E, B), two non-regular types (T, S), and unstructured coil (-).

SS3 is a coarse helix/strand/coil call (letters a/b/c) made by the P-SEA algorithm from inter-Cα distances and dihedrals. It is less detailed than DSSP but needs only Cα positions.

Backbone dihedral angles. Every residue except chain termini has a φ (preceding-C → N → Cα → C) and a ψ (N → Cα → C → next-N). They are reported in degrees following the IUPAC sign convention. Secondary structure is essentially a statement about which (φ, ψ) basin each residue occupies.

— Global shape and packing —

The geometric summary reports three shape descriptors. Rg (radius of gyration) measures how spread out the Cα atoms are about their centre of mass; compact globular proteins have small Rg, elongated or unfolded ones large. Cα contacts (<8 Å, |i−j|>4) count long-range residue pairs in spatial proximity — high for tightly packed folds, near zero for rods or random coil. The bounding-box extents give the protein's footprint along x, y, z in Å.

Solvent accessibility: the surface area of each residue that a 1.4 Å water probe can touch, in Å². When only backbone atoms are present the absolute values are lower than full-atom SASA (side chains contribute most of the area) and are flagged as backbone-only.

Plot images: a contact map (which residues are close in 3D, as an N×N binary image), a Ramachandran scatter (backbone torsion angles, revealing secondary-structure composition at a glance), and — for AlphaFold structures — a PAE heatmap (pairwise prediction confidence).

— Structural neighborhood —

Foldseek's 3Di representation compresses backbone geometry into a per-residue letter drawn from a learned twenty-state alphabet. It captures the tertiary interaction pattern around each residue — which residues are packed against it in space, regardless of where they are in sequence.

Structural nearest neighbors (via Foldseek easy-search vs the PDB). Reported per hit: target PDB id, E-value, and alignment TM-score. A TM-score above ~0.5 is the conventional threshold for 'same fold'.

— Confidence and disorder —

pLDDT (predicted Local Distance Difference Test) is AlphaFold's per-residue confidence score, ranging from 0 to 100. Values above 90 indicate high confidence (typically well-packed cores); 70–90 is confident; 50–70 low confidence; below 50 usually means the region is disordered or the prediction is unreliable there. AlphaFold stores pLDDT in the mmCIF B-factor column.

For experimental (PDB) structures, the B-factor (temperature factor) quantifies the positional spread of each atom in the crystal — a combination of thermal vibration and static disorder — in units of Å². High B-factors mark flexible loops or poorly resolved regions; low B-factors mark the rigid, well-ordered core.

Predicted Aligned Error (PAE) is an AlphaFold confidence matrix: entry (i, j) is the expected error in the position of residue j, in ångströms, when the prediction is superimposed on the true structure at residue i. Low PAE within a block of residues means that block is inte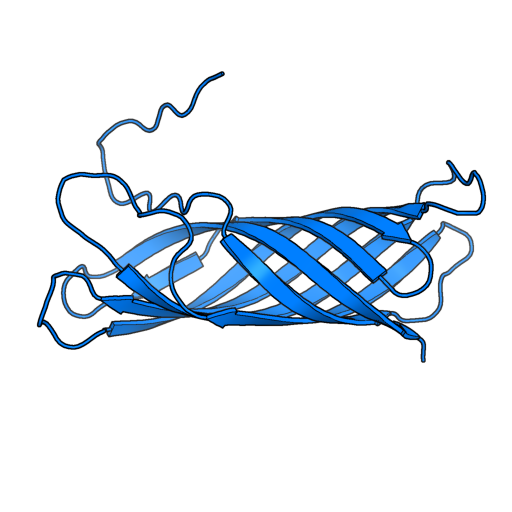rnally rigid and well-predicted; high PAE between two blocks means their relative placement is uncertain even if each block individually is confident.